Protein AF-A0A8H4XRH9-F1 (afdb_monomer_lite)

Foldseek 3Di:
DDDPDDPDDPPDDDVVVVVVVVVVVQDDPDCDPVNDGSVVVLVVLLVVQLVVQLVVQLVVQLVVQLVVLCVVCVVPDDPDPVVVVVSVVVSNVSSRVRSRVRSNVRSVVRSVVSNVVVVD

Secondary structure (DSSP, 8-state):
---------TTS--HHHHHHTGGGGG---S--TTS--HHHHHHHHHHHHHHHHHHHHHHHHHHHHHHHHHHHHTT----SHHHHHHHHHHHHHHHHHHHHHHHHHHHHHHHHHHHHHHH-

pLDDT: mean 81.47, std 15.11, range [40.81, 96.44]

Structure (mmCIF, N/CA/C/O backbone):
data_AF-A0A8H4XRH9-F1
#
_entry.id   AF-A0A8H4XRH9-F1
#
loop_
_atom_site.group_PDB
_atom_site.id
_atom_site.type_symbol
_atom_site.label_atom_id
_atom_site.label_alt_id
_atom_site.label_comp_id
_atom_site.label_asym_id
_atom_site.label_entity_id
_atom_site.label_seq_id
_atom_site.pdbx_PDB_ins_code
_atom_site.Cartn_x
_atom_site.Cartn_y
_atom_site.Cartn_z
_atom_site.occupancy
_atom_site.B_iso_or_equiv
_atom_site.auth_seq_id
_atom_site.auth_comp_id
_atom_site.auth_asym_id
_atom_site.auth_atom_id
_atom_site.pdbx_PDB_model_num
ATOM 1 N N . MET A 1 1 ? 36.431 16.735 -42.075 1.00 40.81 1 MET A N 1
ATOM 2 C CA . MET A 1 1 ? 37.493 16.025 -41.337 1.00 40.81 1 MET A CA 1
ATOM 3 C C . MET A 1 1 ? 36.932 14.657 -41.025 1.00 40.81 1 MET A C 1
ATOM 5 O O . MET A 1 1 ? 35.840 14.595 -40.486 1.00 40.81 1 MET A O 1
ATOM 9 N N . ALA A 1 2 ? 37.561 13.609 -41.548 1.00 49.09 2 ALA A N 1
ATOM 10 C CA . ALA A 1 2 ? 37.089 12.241 -41.398 1.00 49.09 2 ALA A CA 1
ATOM 11 C C . ALA A 1 2 ? 37.596 11.702 -40.059 1.00 49.09 2 ALA A C 1
ATOM 13 O O . ALA A 1 2 ? 38.799 11.492 -39.907 1.00 49.09 2 ALA A O 1
ATOM 14 N N . ASP A 1 3 ? 36.689 11.513 -39.107 1.00 42.84 3 ASP A N 1
ATOM 15 C CA . ASP A 1 3 ? 37.011 10.896 -37.828 1.00 42.84 3 ASP A CA 1
ATOM 16 C C . ASP A 1 3 ? 37.114 9.386 -38.044 1.00 42.84 3 ASP A C 1
ATOM 18 O O . ASP A 1 3 ? 36.127 8.659 -38.153 1.00 42.84 3 ASP A O 1
ATOM 22 N N . THR A 1 4 ? 38.350 8.916 -38.188 1.00 52.06 4 THR A N 1
ATOM 23 C CA . THR A 1 4 ? 38.692 7.499 -38.269 1.00 52.06 4 THR A CA 1
ATOM 24 C C . THR A 1 4 ? 38.539 6.866 -36.888 1.00 52.06 4 THR A C 1
ATOM 26 O O . THR A 1 4 ? 39.517 6.711 -36.154 1.00 52.06 4 THR A O 1
ATOM 29 N N . HIS A 1 5 ? 37.316 6.498 -36.515 1.00 51.41 5 HIS A N 1
ATOM 30 C CA . HIS A 1 5 ? 37.110 5.507 -35.465 1.00 51.41 5 HIS A CA 1
ATOM 31 C C . HIS A 1 5 ? 37.316 4.12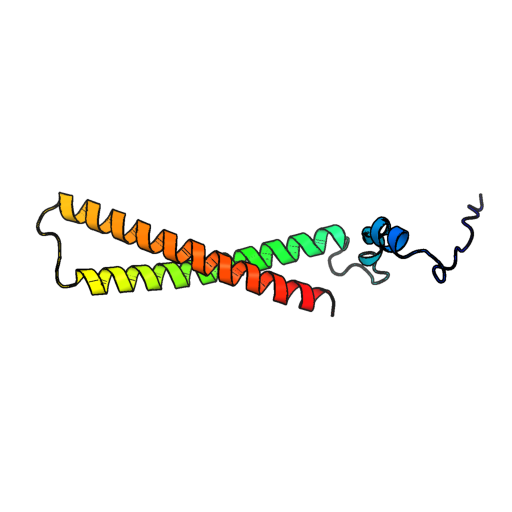2 -36.092 1.00 51.41 5 HIS A C 1
ATOM 33 O O . HIS A 1 5 ? 36.586 3.774 -37.018 1.00 51.41 5 HIS A O 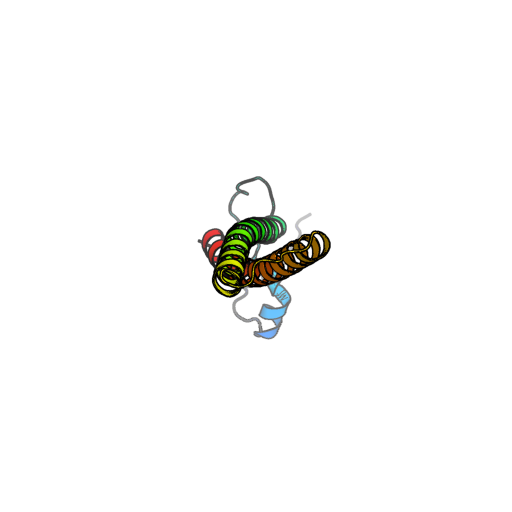1
ATOM 39 N N . PRO A 1 6 ? 38.322 3.336 -35.668 1.00 53.06 6 PRO A N 1
ATOM 40 C CA . PRO A 1 6 ? 38.485 1.986 -36.184 1.00 53.06 6 PRO A CA 1
ATOM 41 C C . PRO A 1 6 ? 37.239 1.167 -35.828 1.00 53.06 6 PRO A C 1
ATOM 43 O O . PRO A 1 6 ? 36.847 1.116 -34.661 1.00 53.06 6 PRO A O 1
ATOM 46 N N . GLU A 1 7 ? 36.628 0.543 -36.837 1.00 56.56 7 GLU A N 1
ATOM 47 C CA . GLU A 1 7 ? 35.559 -0.457 -36.718 1.00 56.56 7 GLU A CA 1
ATOM 48 C C . GLU A 1 7 ? 36.068 -1.628 -35.856 1.00 56.56 7 GLU A C 1
ATOM 50 O O . GLU A 1 7 ? 36.641 -2.603 -36.344 1.00 56.56 7 GLU A O 1
ATOM 55 N N . ARG A 1 8 ? 35.953 -1.489 -34.531 1.00 58.53 8 ARG A N 1
ATOM 56 C CA . ARG A 1 8 ? 36.373 -2.488 -33.545 1.00 58.53 8 ARG A CA 1
ATOM 57 C C . ARG A 1 8 ? 35.315 -3.588 -33.502 1.00 58.53 8 ARG A C 1
ATOM 59 O O . ARG A 1 8 ? 34.221 -3.369 -32.985 1.00 58.53 8 ARG A O 1
ATOM 66 N N . SER A 1 9 ? 35.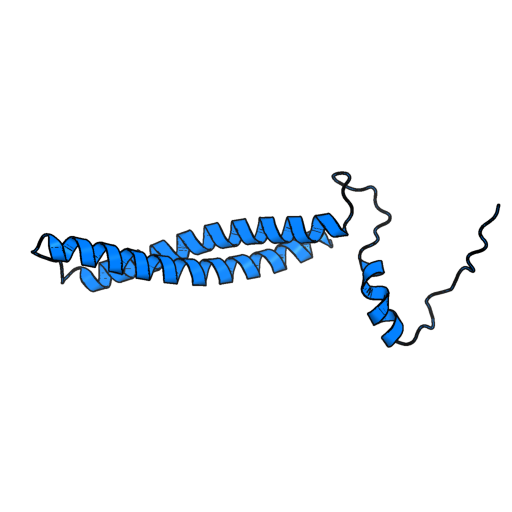621 -4.761 -34.053 1.00 59.19 9 SER A N 1
ATOM 67 C CA . SER A 1 9 ? 34.713 -5.909 -34.044 1.00 59.19 9 SER A CA 1
ATOM 68 C C . SER A 1 9 ? 34.638 -6.535 -32.643 1.00 59.19 9 SER A C 1
ATOM 70 O O . SER A 1 9 ? 35.604 -7.063 -32.102 1.00 59.19 9 SER A O 1
ATOM 72 N N . TRP A 1 10 ? 33.451 -6.484 -32.039 1.00 54.75 10 TRP A N 1
ATOM 73 C CA . TRP A 1 10 ? 33.147 -6.886 -30.655 1.00 54.75 10 TRP A CA 1
ATOM 74 C C . TRP A 1 10 ? 33.167 -8.407 -30.388 1.00 54.75 10 TRP A C 1
ATOM 76 O O . TRP A 1 10 ? 32.532 -8.886 -29.444 1.00 54.75 10 TRP A O 1
ATOM 86 N N . GLY A 1 11 ? 33.845 -9.183 -31.236 1.00 59.28 11 GLY A N 1
ATOM 87 C CA . GLY A 1 11 ? 33.879 -10.644 -31.156 1.00 59.28 11 GLY A CA 1
ATOM 88 C C . GLY A 1 11 ? 34.747 -11.182 -30.016 1.00 59.28 11 GLY A C 1
ATOM 89 O O . GLY A 1 11 ? 34.446 -12.249 -29.489 1.00 59.28 11 GLY A O 1
ATOM 90 N N . GLU A 1 12 ? 35.771 -10.432 -29.591 1.00 59.47 12 GLU A N 1
ATOM 91 C CA . GLU A 1 12 ? 36.852 -10.946 -28.732 1.00 59.47 12 GLU A CA 1
ATOM 92 C C . GLU A 1 12 ? 37.164 -10.057 -27.514 1.00 59.47 12 GLU A C 1
ATOM 94 O O . GLU A 1 12 ? 38.318 -9.804 -27.184 1.00 59.47 12 GLU A O 1
ATOM 99 N N . GLU A 1 13 ? 36.143 -9.552 -26.820 1.00 62.34 13 GLU A N 1
ATOM 100 C CA . GLU A 1 13 ? 36.356 -8.763 -25.595 1.00 62.34 13 GLU A CA 1
ATOM 101 C C . GLU A 1 13 ? 36.189 -9.647 -24.338 1.00 62.34 13 GLU A C 1
ATOM 103 O O . GLU A 1 13 ? 35.179 -10.361 -24.224 1.00 62.34 13 GLU A O 1
ATOM 108 N N . PRO A 1 14 ? 37.134 -9.614 -23.371 1.00 75.81 14 PRO A N 1
ATOM 109 C CA . PRO A 1 14 ? 37.017 -10.379 -22.134 1.00 75.81 14 PRO A CA 1
ATOM 110 C C . PRO A 1 14 ? 35.729 -10.006 -21.385 1.00 75.81 14 PRO A C 1
ATOM 112 O O . PRO A 1 14 ? 35.304 -8.853 -21.370 1.00 75.81 14 PRO A O 1
ATOM 115 N N . GLY A 1 15 ? 35.075 -10.978 -20.742 1.00 71.12 15 GLY A N 1
ATOM 116 C CA . GLY A 1 15 ? 33.736 -10.788 -20.157 1.00 71.12 15 GLY A CA 1
ATOM 117 C C . GLY A 1 15 ? 33.604 -9.600 -19.189 1.00 71.12 15 GLY A C 1
ATOM 118 O O . GLY A 1 15 ? 32.520 -9.042 -19.053 1.00 71.12 15 GLY A O 1
ATOM 119 N N . LEU A 1 16 ? 34.706 -9.159 -18.575 1.00 69.62 16 LEU A N 1
ATOM 120 C CA . LEU A 1 16 ? 34.746 -7.988 -17.694 1.00 69.62 16 LEU A CA 1
ATOM 121 C C . LEU A 1 16 ? 34.514 -6.662 -18.427 1.00 69.62 16 LEU A C 1
ATOM 123 O O . LEU A 1 16 ? 33.842 -5.786 -17.887 1.00 69.62 16 LEU A O 1
ATOM 127 N N . VAL A 1 17 ? 35.011 -6.514 -19.659 1.00 69.44 17 VAL A N 1
ATOM 128 C CA . VAL A 1 17 ? 34.775 -5.291 -20.438 1.00 69.44 17 VAL A CA 1
ATOM 129 C C . VAL A 1 17 ? 33.293 -5.225 -20.819 1.00 69.44 17 VAL A C 1
ATOM 131 O O . VAL A 1 17 ? 32.664 -4.192 -20.620 1.00 69.44 17 VAL A O 1
ATOM 134 N N . LYS A 1 18 ? 32.668 -6.363 -21.176 1.00 66.12 18 LYS A N 1
ATOM 135 C CA . LYS A 1 18 ? 31.206 -6.464 -21.399 1.00 66.12 18 LYS A CA 1
ATOM 136 C C . LYS A 1 18 ? 30.366 -5.973 -20.223 1.00 66.12 18 LYS A C 1
ATOM 138 O O . LYS A 1 18 ? 29.345 -5.329 -20.450 1.00 66.12 18 LYS A O 1
ATOM 143 N N . VAL A 1 19 ? 30.801 -6.233 -18.991 1.00 74.81 19 VAL A N 1
ATOM 144 C CA . VAL A 1 19 ? 30.139 -5.702 -17.790 1.00 74.81 19 VAL A CA 1
ATOM 145 C C . VAL A 1 19 ? 30.311 -4.182 -17.688 1.00 74.81 19 VAL A C 1
ATOM 147 O O . VAL A 1 19 ? 29.373 -3.478 -17.327 1.00 74.81 19 VAL A O 1
ATOM 150 N N . LEU A 1 20 ? 31.479 -3.658 -18.060 1.00 79.75 20 LEU A N 1
ATOM 151 C CA . LEU A 1 20 ? 31.775 -2.226 -18.022 1.00 79.75 20 LEU A CA 1
ATOM 152 C C . LEU A 1 20 ? 30.956 -1.418 -19.046 1.00 79.75 20 LEU A C 1
ATOM 154 O O . LEU A 1 20 ? 30.491 -0.327 -18.730 1.00 79.75 20 LEU A O 1
ATOM 158 N N . HIS A 1 21 ? 30.730 -1.949 -20.253 1.00 72.56 21 HIS A N 1
ATOM 159 C CA . HIS A 1 21 ? 29.924 -1.292 -21.296 1.00 72.56 21 HIS A CA 1
ATOM 160 C C . HIS A 1 21 ? 28.429 -1.654 -21.269 1.00 72.56 21 HIS A C 1
ATOM 162 O O . HIS A 1 21 ? 27.746 -1.612 -22.293 1.00 72.56 21 HIS A O 1
ATOM 168 N N . TRP A 1 22 ? 27.897 -1.944 -20.078 1.00 70.25 22 TRP A N 1
ATOM 169 C CA . TRP A 1 22 ? 26.478 -2.238 -19.835 1.00 70.25 22 TRP A CA 1
ATOM 170 C C . TRP A 1 22 ? 25.505 -1.198 -20.408 1.00 70.25 22 TRP A C 1
ATOM 172 O O . TRP A 1 22 ? 24.400 -1.544 -20.810 1.00 70.25 22 TRP A O 1
ATOM 182 N N . TYR A 1 23 ? 25.925 0.066 -20.485 1.00 68.69 23 TYR A N 1
ATOM 183 C CA . TYR A 1 23 ? 25.112 1.166 -21.004 1.00 68.69 23 TYR A CA 1
ATOM 184 C C . TYR A 1 23 ? 24.725 0.996 -22.486 1.00 68.69 23 TYR A C 1
ATOM 186 O O . TYR A 1 23 ? 23.633 1.395 -22.878 1.00 68.69 23 TYR A O 1
ATOM 194 N N . LYS A 1 24 ? 25.557 0.326 -23.301 1.00 67.69 24 LYS A N 1
ATOM 195 C CA . LYS A 1 24 ? 25.279 0.106 -24.733 1.00 67.69 24 LYS A CA 1
ATOM 196 C C . LYS A 1 24 ? 24.119 -0.850 -25.007 1.00 67.69 24 LYS A C 1
ATOM 198 O O . LYS A 1 24 ? 23.603 -0.871 -26.118 1.00 67.69 24 LYS A O 1
ATOM 203 N N . LEU A 1 25 ? 23.692 -1.639 -24.018 1.00 67.56 25 LEU A N 1
ATOM 204 C CA . LEU A 1 25 ? 22.543 -2.544 -24.162 1.00 67.56 25 LEU A CA 1
ATOM 205 C C . LEU A 1 25 ? 21.215 -1.791 -24.335 1.00 67.56 25 LEU A C 1
ATOM 207 O O . LEU A 1 25 ? 20.232 -2.384 -24.771 1.00 67.56 25 LEU A O 1
ATOM 211 N N . PHE A 1 26 ? 21.188 -0.498 -24.007 1.00 66.69 26 PHE A N 1
ATOM 212 C CA . PHE A 1 26 ? 19.997 0.343 -24.072 1.00 66.69 26 PHE A CA 1
ATOM 213 C C . PHE A 1 26 ? 19.959 1.258 -25.308 1.00 66.69 26 PHE A C 1
ATOM 215 O O . PHE A 1 26 ? 18.976 1.970 -25.502 1.00 66.69 26 PHE A O 1
ATOM 222 N N . GLU A 1 27 ? 20.978 1.227 -26.173 1.00 66.88 27 GLU A N 1
ATOM 223 C CA . GLU A 1 27 ? 20.986 1.959 -27.445 1.00 66.88 27 GLU A CA 1
ATOM 224 C C . GLU A 1 27 ? 20.111 1.214 -28.475 1.00 66.88 27 GLU A C 1
ATOM 226 O O . GLU A 1 27 ? 20.459 0.118 -28.911 1.00 66.88 27 GLU A O 1
ATOM 231 N N . SER A 1 28 ? 18.968 1.785 -28.892 1.00 62.91 28 SER A N 1
ATOM 232 C CA . SER A 1 28 ? 18.170 1.229 -30.003 1.00 62.91 28 SER A CA 1
ATOM 233 C C . SER A 1 28 ? 18.220 2.108 -31.245 1.00 62.91 28 SER A C 1
ATOM 235 O O . SER A 1 28 ? 17.968 3.309 -31.180 1.00 62.91 28 SER A O 1
ATOM 237 N N . THR A 1 29 ? 18.421 1.478 -32.398 1.00 61.06 29 THR A N 1
ATOM 238 C CA . THR A 1 29 ? 18.366 2.073 -33.744 1.00 61.06 29 THR A CA 1
ATOM 239 C C . THR A 1 29 ? 16.942 2.343 -34.249 1.00 61.06 29 THR A C 1
ATOM 241 O O . THR A 1 29 ? 16.766 2.823 -35.368 1.00 61.06 29 THR A O 1
ATOM 244 N N . THR A 1 30 ? 15.911 2.040 -33.452 1.00 65.69 30 THR A N 1
ATOM 245 C CA . THR A 1 30 ? 14.506 2.248 -33.832 1.00 65.69 30 THR A CA 1
ATOM 246 C C . THR A 1 30 ? 14.111 3.708 -33.592 1.00 65.69 30 THR A C 1
ATOM 248 O O . THR A 1 30 ? 14.455 4.254 -32.542 1.00 65.69 30 THR A O 1
ATOM 251 N N . PRO A 1 31 ? 13.367 4.362 -34.509 1.00 62.09 31 PRO A N 1
ATOM 252 C CA . PRO A 1 31 ? 12.907 5.729 -34.299 1.00 62.09 31 PRO A CA 1
ATOM 253 C C . PRO A 1 31 ? 12.151 5.854 -32.963 1.00 62.09 31 PRO A C 1
ATOM 255 O O . PRO A 1 31 ? 11.299 5.013 -32.653 1.00 62.09 31 PRO A O 1
ATOM 258 N N . PRO A 1 32 ? 12.444 6.883 -32.149 1.00 61.88 32 PRO A N 1
ATOM 259 C CA . PRO A 1 32 ? 11.949 6.965 -30.783 1.00 61.88 32 PRO A CA 1
ATOM 260 C C . PRO A 1 32 ? 10.423 7.124 -30.753 1.00 61.88 32 PRO A C 1
ATOM 262 O O . PRO A 1 32 ? 9.871 8.190 -31.028 1.00 61.88 32 PRO A O 1
ATOM 265 N N . ARG A 1 33 ? 9.714 6.058 -30.365 1.00 61.75 33 ARG A N 1
ATOM 266 C CA . ARG A 1 33 ? 8.271 6.081 -30.090 1.00 61.75 33 ARG A CA 1
ATOM 267 C C . ARG A 1 33 ? 8.044 6.882 -28.803 1.00 61.75 33 ARG A C 1
ATOM 269 O O . ARG A 1 33 ? 8.311 6.365 -27.723 1.00 61.75 33 ARG A O 1
ATOM 276 N N . LEU A 1 34 ? 7.561 8.124 -28.953 1.00 62.41 34 LEU A N 1
ATOM 277 C CA . LEU A 1 34 ? 7.460 9.231 -27.968 1.00 62.41 34 LEU A CA 1
ATOM 278 C C . LEU A 1 34 ? 8.616 10.254 -27.971 1.00 62.41 34 LEU A C 1
ATOM 280 O O . LEU A 1 34 ? 8.609 11.152 -27.135 1.00 62.41 34 LEU A O 1
ATOM 284 N N . GLY A 1 35 ? 9.584 10.174 -28.892 1.00 65.94 35 GLY A N 1
ATOM 285 C CA . GLY A 1 35 ? 10.653 11.184 -29.012 1.00 65.94 35 GLY A CA 1
ATOM 286 C C . GLY A 1 35 ? 11.614 11.258 -27.816 1.00 65.94 35 GLY A C 1
ATOM 287 O O . GLY A 1 35 ? 12.365 12.220 -27.693 1.00 65.94 35 GLY A O 1
ATOM 288 N N . MET A 1 36 ? 11.581 10.264 -26.924 1.00 72.25 36 MET A N 1
ATOM 289 C CA . MET A 1 36 ? 12.422 10.180 -25.731 1.00 72.25 36 MET A CA 1
ATOM 290 C C . MET A 1 36 ? 13.395 9.012 -25.840 1.00 72.25 36 MET A C 1
ATOM 292 O O . MET A 1 36 ? 13.028 7.938 -26.322 1.00 72.25 36 MET A O 1
ATOM 296 N N . ASP A 1 37 ? 14.606 9.231 -25.336 1.00 75.00 37 ASP A N 1
ATOM 297 C CA . ASP A 1 37 ? 15.650 8.215 -25.248 1.00 75.00 37 ASP A CA 1
ATOM 298 C C . ASP A 1 37 ? 15.262 7.072 -24.291 1.00 75.00 37 ASP A C 1
ATOM 300 O O . ASP A 1 37 ? 14.497 7.271 -23.336 1.00 75.00 37 ASP A O 1
ATOM 304 N N . ILE A 1 38 ? 15.778 5.868 -24.536 1.00 73.19 38 ILE A N 1
ATOM 305 C CA . ILE A 1 38 ? 15.450 4.645 -23.783 1.00 73.19 38 ILE A CA 1
ATOM 306 C C . ILE A 1 38 ? 15.817 4.783 -22.309 1.00 73.19 38 ILE A C 1
ATOM 308 O O . ILE A 1 38 ? 15.033 4.370 -21.448 1.00 73.19 38 ILE A O 1
ATOM 312 N N . GLU A 1 39 ? 16.925 5.465 -22.020 1.00 75.00 39 GLU A N 1
ATOM 313 C CA . GLU A 1 39 ? 17.390 5.754 -20.660 1.00 75.00 39 GLU A CA 1
ATOM 314 C C . GLU A 1 39 ? 16.330 6.459 -19.805 1.00 75.00 39 GLU A C 1
ATOM 316 O O . GLU A 1 39 ? 16.245 6.243 -18.598 1.00 75.00 39 GLU A O 1
ATOM 321 N N . LYS A 1 40 ? 15.482 7.288 -20.425 1.00 80.00 40 LYS A N 1
ATOM 322 C CA . LYS A 1 40 ? 14.405 8.011 -19.733 1.00 80.00 40 LYS A CA 1
ATOM 323 C C . LYS A 1 40 ? 13.093 7.236 -19.725 1.00 80.00 40 LYS A C 1
ATOM 325 O O . LYS A 1 40 ? 12.276 7.427 -18.826 1.00 80.00 40 LYS A O 1
ATOM 330 N N . ARG A 1 41 ? 12.870 6.368 -20.713 1.00 79.56 41 ARG A N 1
ATOM 331 C CA . ARG A 1 41 ? 11.619 5.614 -20.865 1.00 79.56 41 ARG A CA 1
ATOM 332 C C . ARG A 1 41 ? 11.498 4.492 -19.840 1.00 79.56 41 ARG A C 1
ATOM 334 O O . ARG A 1 41 ? 10.462 4.424 -19.190 1.00 79.56 41 ARG A O 1
ATOM 341 N N . LEU A 1 42 ? 12.543 3.685 -19.656 1.00 82.56 42 LEU A N 1
ATOM 342 C CA . LEU A 1 42 ? 12.576 2.570 -18.695 1.00 82.56 42 LEU A CA 1
ATOM 343 C C . LEU A 1 42 ? 12.217 2.976 -17.252 1.00 82.56 42 LEU A C 1
ATOM 345 O O . LEU A 1 42 ? 11.297 2.387 -16.679 1.00 82.56 42 LEU A O 1
ATOM 349 N N . PRO A 1 43 ? 12.855 3.999 -16.645 1.00 86.00 43 PRO A N 1
ATOM 350 C CA . PRO A 1 43 ? 12.491 4.409 -15.293 1.00 86.00 43 PRO A CA 1
ATOM 351 C C . PRO A 1 43 ? 11.082 5.009 -15.241 1.00 86.00 43 PRO A C 1
ATOM 353 O O . PRO A 1 43 ? 10.367 4.803 -14.264 1.00 86.00 43 PRO A O 1
ATOM 356 N N . LEU A 1 44 ? 10.636 5.710 -16.289 1.00 87.81 44 LEU A N 1
ATOM 357 C CA . LEU A 1 44 ? 9.298 6.300 -16.329 1.00 87.81 44 LEU A CA 1
ATOM 358 C C . LEU A 1 44 ? 8.197 5.229 -16.402 1.00 87.81 44 LEU A C 1
ATOM 360 O O . LEU A 1 44 ? 7.201 5.307 -15.676 1.00 87.81 44 LEU A O 1
ATOM 364 N N . THR A 1 45 ? 8.367 4.208 -17.244 1.00 87.12 45 THR A N 1
ATOM 365 C CA . THR A 1 45 ? 7.427 3.081 -17.339 1.00 87.12 45 THR A CA 1
ATOM 366 C C . THR A 1 45 ? 7.425 2.261 -16.054 1.00 87.12 45 THR A C 1
ATOM 368 O O . THR A 1 45 ? 6.353 1.924 -15.557 1.00 87.12 45 THR A O 1
ATOM 371 N N . ALA A 1 46 ? 8.592 2.021 -15.451 1.00 88.75 46 ALA A N 1
ATOM 372 C CA . ALA A 1 46 ? 8.687 1.341 -14.162 1.00 88.75 46 ALA A CA 1
ATOM 373 C C . ALA A 1 46 ? 7.980 2.125 -13.042 1.00 88.75 46 ALA A C 1
ATOM 375 O O . ALA A 1 46 ? 7.174 1.557 -12.310 1.00 88.75 46 ALA A O 1
ATOM 376 N N . LEU A 1 47 ? 8.207 3.439 -12.928 1.00 91.75 47 LEU A N 1
ATOM 377 C CA . LEU A 1 47 ? 7.589 4.274 -11.889 1.00 91.75 47 LEU A CA 1
ATOM 378 C C . LEU A 1 47 ? 6.068 4.363 -12.028 1.00 91.75 47 LEU A C 1
ATOM 380 O O . LEU A 1 47 ? 5.347 4.324 -11.028 1.00 91.75 47 LEU A O 1
ATOM 384 N N . THR A 1 48 ? 5.568 4.478 -13.257 1.00 92.00 48 THR A N 1
ATOM 385 C CA . THR A 1 48 ? 4.123 4.523 -13.517 1.00 92.00 48 THR A CA 1
ATOM 386 C C . THR A 1 48 ? 3.469 3.172 -13.239 1.00 92.00 48 THR A C 1
ATOM 388 O O . THR A 1 48 ? 2.475 3.126 -12.512 1.00 92.00 48 THR A O 1
ATOM 391 N N . ALA A 1 49 ? 4.060 2.067 -13.706 1.00 91.19 49 ALA A N 1
ATOM 392 C CA . ALA A 1 49 ? 3.589 0.714 -13.404 1.00 91.19 49 ALA A CA 1
ATOM 393 C C . ALA A 1 49 ? 3.608 0.422 -11.895 1.00 91.19 49 ALA A C 1
ATOM 395 O O . ALA A 1 49 ? 2.627 -0.087 -11.348 1.00 91.19 49 ALA A O 1
ATOM 396 N N . PHE A 1 50 ? 4.682 0.814 -11.205 1.00 93.44 50 PHE A N 1
ATOM 397 C CA . PHE A 1 50 ? 4.805 0.687 -9.756 1.00 93.44 50 PHE A CA 1
ATOM 398 C C . PHE A 1 50 ? 3.723 1.482 -9.029 1.00 93.44 50 PHE A C 1
ATOM 400 O O . PHE A 1 50 ? 3.073 0.951 -8.136 1.00 93.44 50 PHE A O 1
ATOM 407 N N . SER A 1 51 ? 3.493 2.736 -9.425 1.00 95.31 51 SER A N 1
ATOM 408 C CA . SER A 1 51 ? 2.502 3.616 -8.793 1.00 95.31 51 SER A CA 1
ATOM 409 C C . SER A 1 51 ? 1.082 3.066 -8.935 1.00 95.31 51 SER A C 1
ATOM 411 O O . SER A 1 51 ? 0.312 3.071 -7.971 1.00 95.31 51 SER A O 1
ATOM 413 N N . VAL A 1 52 ? 0.744 2.532 -10.114 1.00 95.50 52 VAL A N 1
ATOM 414 C CA . VAL A 1 52 ? -0.543 1.864 -10.359 1.00 95.50 52 VAL A CA 1
ATOM 415 C C . VAL A 1 52 ? -0.663 0.591 -9.518 1.00 95.50 52 VAL A C 1
ATOM 417 O O . VAL A 1 52 ? -1.664 0.412 -8.821 1.00 95.50 52 VAL A O 1
ATOM 420 N N . GLY A 1 53 ? 0.360 -0.268 -9.524 1.00 93.88 53 GLY A N 1
ATOM 421 C CA . GLY A 1 53 ? 0.377 -1.502 -8.732 1.00 93.88 53 GLY A CA 1
ATOM 422 C C . GLY A 1 53 ? 0.282 -1.240 -7.228 1.00 93.88 53 GLY A C 1
ATOM 423 O O . GLY A 1 53 ? -0.484 -1.906 -6.529 1.00 93.88 53 GLY A O 1
ATOM 424 N N . LEU A 1 54 ? 0.978 -0.210 -6.746 1.00 95.75 54 LEU A N 1
ATOM 425 C CA . LEU A 1 54 ? 0.936 0.235 -5.360 1.00 95.75 54 LEU A CA 1
ATOM 426 C C . LEU A 1 54 ? -0.456 0.727 -4.985 1.00 95.75 54 LEU A C 1
ATOM 428 O O . LEU A 1 54 ? -0.985 0.288 -3.970 1.00 95.75 54 LEU A O 1
ATOM 432 N N . GLY A 1 55 ? -1.082 1.587 -5.791 1.00 96.06 55 GLY A N 1
ATOM 433 C CA . GLY A 1 55 ? -2.422 2.104 -5.501 1.00 96.06 55 GLY A CA 1
ATOM 434 C C . GLY A 1 55 ? -3.486 1.004 -5.451 1.00 96.06 55 GLY A C 1
ATOM 435 O O . GLY A 1 55 ? -4.280 0.935 -4.507 1.00 96.06 55 GLY A O 1
ATOM 436 N N . VAL A 1 56 ? -3.474 0.103 -6.437 1.00 95.88 56 VAL A N 1
ATOM 437 C CA . VAL A 1 56 ? -4.413 -1.028 -6.501 1.00 95.88 56 VAL A CA 1
ATOM 438 C C . VAL A 1 56 ? -4.196 -1.980 -5.325 1.00 95.88 56 VAL A C 1
ATOM 440 O O . VAL A 1 56 ? -5.157 -2.321 -4.626 1.00 95.88 56 VAL A O 1
ATOM 443 N N . GLY A 1 57 ? -2.947 -2.370 -5.064 1.00 95.06 57 GLY A N 1
ATOM 444 C CA . GLY A 1 57 ? -2.619 -3.274 -3.967 1.00 95.06 57 GLY A CA 1
ATOM 445 C C . GLY A 1 57 ? -2.872 -2.665 -2.594 1.00 95.06 57 GLY A C 1
ATOM 446 O O . GLY A 1 57 ? -3.417 -3.337 -1.720 1.00 95.06 57 GLY A O 1
ATOM 447 N N . ALA A 1 58 ? -2.598 -1.372 -2.422 1.00 95.81 58 ALA A N 1
ATOM 448 C CA . ALA A 1 58 ? -2.855 -0.677 -1.171 1.00 95.81 58 ALA A CA 1
ATOM 449 C C . ALA A 1 58 ? -4.344 -0.586 -0.853 1.00 95.81 58 ALA A C 1
ATOM 451 O O . ALA A 1 58 ? -4.747 -0.867 0.275 1.00 95.81 58 ALA A O 1
ATOM 452 N N . ASN A 1 59 ? -5.184 -0.268 -1.840 1.00 96.00 59 ASN A N 1
ATOM 453 C CA . ASN A 1 59 ? -6.633 -0.269 -1.646 1.00 96.00 59 ASN A CA 1
ATOM 454 C C . ASN A 1 59 ? -7.157 -1.675 -1.308 1.00 96.00 59 ASN A C 1
ATOM 456 O O . ASN A 1 59 ? -8.013 -1.823 -0.432 1.00 96.00 59 ASN A O 1
ATOM 460 N N . HIS A 1 60 ? -6.633 -2.712 -1.965 1.00 96.25 60 HIS A N 1
ATOM 461 C CA . HIS A 1 60 ? -7.018 -4.094 -1.686 1.00 96.25 60 HIS A CA 1
ATOM 462 C C . HIS A 1 60 ? -6.628 -4.528 -0.262 1.00 96.25 60 HIS A C 1
ATOM 464 O O . HIS A 1 60 ? -7.495 -4.947 0.514 1.00 96.25 60 HIS A O 1
ATOM 470 N N . GLY A 1 61 ? -5.359 -4.356 0.116 1.00 94.31 61 GLY A N 1
ATOM 471 C CA . GLY A 1 61 ? -4.848 -4.739 1.434 1.00 94.31 61 GLY A CA 1
ATOM 472 C C . GLY A 1 61 ? -5.470 -3.942 2.576 1.00 94.31 61 GLY A C 1
ATOM 473 O O . GLY A 1 61 ? -5.834 -4.510 3.610 1.00 94.31 61 GLY A O 1
ATOM 474 N N . ALA A 1 62 ? -5.706 -2.642 2.370 1.00 94.88 62 ALA A N 1
ATOM 475 C CA . ALA A 1 62 ? -6.357 -1.797 3.366 1.00 94.88 62 ALA A CA 1
ATOM 476 C C . ALA A 1 62 ? -7.789 -2.251 3.661 1.00 94.88 62 ALA A C 1
ATOM 478 O O . ALA A 1 62 ? -8.183 -2.340 4.828 1.00 94.88 62 ALA A O 1
ATOM 479 N N . ARG A 1 63 ? -8.571 -2.589 2.626 1.00 95.25 63 ARG A N 1
ATOM 480 C CA . ARG A 1 63 ? -9.937 -3.110 2.798 1.00 95.25 63 ARG A CA 1
ATOM 481 C C . ARG A 1 63 ? -9.931 -4.456 3.509 1.00 95.25 63 ARG A C 1
ATOM 483 O O . ARG A 1 63 ? -10.697 -4.636 4.454 1.00 95.25 63 ARG A O 1
ATOM 490 N N . LYS A 1 64 ? -9.048 -5.371 3.106 1.00 96.44 64 LYS A N 1
ATOM 491 C CA . LYS A 1 64 ? -8.915 -6.699 3.717 1.00 96.44 64 LYS A CA 1
ATOM 492 C C . LYS A 1 64 ? -8.635 -6.604 5.220 1.00 96.44 64 LYS A C 1
ATOM 494 O O . LYS A 1 64 ? -9.392 -7.164 6.013 1.00 96.44 64 LYS A O 1
ATOM 499 N N . ALA A 1 65 ? -7.622 -5.834 5.615 1.00 94.62 65 ALA A N 1
ATOM 500 C CA . ALA A 1 65 ? -7.275 -5.633 7.023 1.00 94.62 65 ALA A CA 1
ATOM 501 C C . ALA A 1 65 ? -8.384 -4.901 7.803 1.00 94.62 65 ALA A C 1
ATOM 503 O O . ALA A 1 65 ? -8.671 -5.236 8.954 1.00 94.62 65 ALA A O 1
ATOM 504 N N . ALA A 1 66 ? -9.067 -3.935 7.177 1.00 93.50 66 ALA A N 1
ATOM 505 C CA . ALA A 1 66 ? -10.193 -3.243 7.798 1.00 93.50 66 ALA A CA 1
ATOM 506 C C . ALA A 1 66 ? -11.394 -4.172 8.048 1.00 93.50 66 ALA A C 1
ATOM 508 O O . ALA A 1 66 ? -12.037 -4.057 9.094 1.00 93.50 66 ALA A O 1
ATOM 509 N N . TYR A 1 67 ? -11.712 -5.082 7.121 1.00 95.56 67 TYR A N 1
ATOM 510 C CA . TYR A 1 67 ? -12.786 -6.063 7.306 1.00 95.56 67 TYR A CA 1
ATOM 511 C C . TYR A 1 67 ? -12.439 -7.097 8.373 1.00 95.56 67 TYR A C 1
ATOM 513 O O . TYR A 1 67 ? -13.288 -7.390 9.209 1.00 95.56 67 TYR A O 1
ATOM 521 N N . GLN A 1 68 ? -11.192 -7.571 8.411 1.00 95.56 68 GLN A N 1
ATOM 522 C CA . GLN A 1 68 ? -10.711 -8.453 9.479 1.00 95.56 68 GLN A CA 1
ATOM 523 C C . GLN A 1 68 ? -10.842 -7.788 10.852 1.00 95.56 68 GLN A C 1
ATOM 525 O O . GLN A 1 68 ? -11.446 -8.365 11.749 1.00 95.56 68 GLN A O 1
ATOM 530 N N . PHE A 1 69 ? -10.402 -6.532 10.996 1.00 95.38 69 PHE A N 1
ATOM 531 C CA . PHE A 1 69 ? -10.562 -5.793 12.252 1.00 95.38 69 PHE A CA 1
ATOM 532 C C . PHE A 1 69 ? -12.030 -5.666 12.676 1.00 95.38 69 PHE A C 1
ATOM 534 O O . PHE A 1 69 ? -12.345 -5.810 13.856 1.00 95.38 69 PHE A O 1
ATOM 541 N N . ARG A 1 70 ? -12.941 -5.412 11.728 1.00 92.50 70 ARG A N 1
ATOM 542 C CA . ARG A 1 70 ? -14.382 -5.335 12.016 1.00 92.50 70 ARG A CA 1
ATOM 543 C C . ARG A 1 70 ? -14.957 -6.687 12.419 1.00 92.50 70 ARG A C 1
ATOM 545 O O . ARG A 1 70 ? -15.781 -6.715 13.321 1.00 92.50 70 ARG A O 1
ATOM 552 N N . ALA A 1 71 ? -14.526 -7.773 11.784 1.00 95.56 71 ALA A N 1
ATOM 553 C CA . ALA A 1 71 ? -14.954 -9.123 12.135 1.00 95.56 71 ALA A CA 1
ATOM 554 C C . ALA A 1 71 ? -14.465 -9.510 13.541 1.00 95.56 71 ALA A C 1
ATOM 556 O O . ALA A 1 71 ? -15.260 -9.945 14.369 1.00 95.56 71 ALA A O 1
ATOM 557 N N . GLU A 1 72 ? -13.189 -9.254 13.846 1.00 94.25 72 GLU A N 1
ATOM 558 C CA . GLU A 1 72 ? -12.598 -9.476 15.173 1.00 94.25 72 GLU A CA 1
ATOM 559 C C . GLU A 1 72 ? -13.321 -8.679 16.266 1.00 94.25 72 GLU A C 1
ATOM 561 O O . GLU A 1 72 ? -13.546 -9.190 17.357 1.00 94.25 72 GLU A O 1
ATOM 566 N N . ASN A 1 73 ? -13.706 -7.431 15.983 1.00 92.81 73 ASN A N 1
ATOM 567 C CA . ASN A 1 73 ? -14.305 -6.528 16.971 1.00 92.81 73 ASN A CA 1
ATOM 568 C C . ASN A 1 73 ? -15.834 -6.456 16.904 1.00 92.81 73 ASN A C 1
ATOM 570 O O . ASN A 1 73 ? -16.428 -5.677 17.646 1.00 92.81 73 ASN A O 1
ATOM 574 N N . ALA A 1 74 ? -16.492 -7.282 16.088 1.00 89.94 74 ALA A N 1
ATOM 575 C CA . ALA A 1 74 ? -17.952 -7.283 15.959 1.00 89.94 74 ALA A CA 1
ATOM 576 C C . ALA A 1 74 ? -18.678 -7.583 17.284 1.00 89.94 74 ALA A C 1
ATOM 578 O O . ALA A 1 74 ? -19.851 -7.267 17.431 1.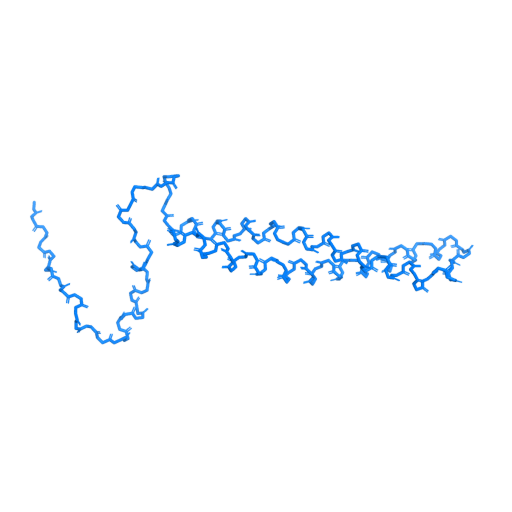00 89.94 74 ALA A O 1
ATOM 579 N N . HIS A 1 75 ? -17.983 -8.180 18.255 1.00 90.19 75 HIS A N 1
ATOM 580 C CA . HIS A 1 75 ? -18.507 -8.462 19.591 1.00 90.19 75 HIS A CA 1
ATOM 581 C C . HIS A 1 75 ? -18.046 -7.452 20.664 1.00 90.19 75 HIS A C 1
ATOM 583 O O . HIS A 1 75 ? -18.530 -7.502 21.791 1.00 90.19 75 HIS A O 1
ATOM 589 N N . ARG A 1 76 ? -17.115 -6.537 20.349 1.00 87.88 76 ARG A N 1
ATOM 590 C CA . ARG A 1 76 ? -16.531 -5.547 21.280 1.00 87.88 76 ARG A CA 1
ATOM 591 C C . ARG A 1 76 ? -16.689 -4.131 20.741 1.00 87.88 76 ARG A C 1
ATOM 593 O O . ARG A 1 76 ? -15.711 -3.458 20.414 1.00 87.88 76 ARG A O 1
ATOM 600 N N . PHE A 1 77 ? -17.929 -3.662 20.662 1.00 89.06 77 PHE A N 1
ATOM 601 C CA . PHE A 1 77 ? -18.175 -2.264 20.330 1.00 89.06 77 PHE A CA 1
ATOM 602 C C . PHE A 1 77 ? -17.916 -1.362 21.546 1.00 89.06 77 PHE A C 1
ATOM 604 O O . PHE A 1 77 ? -18.353 -1.686 22.653 1.00 89.06 77 PHE A O 1
ATOM 611 N N . PRO A 1 78 ? -17.205 -0.234 21.376 1.00 91.19 78 PRO A N 1
ATOM 612 C CA . PRO A 1 78 ? -16.993 0.711 22.462 1.00 91.19 78 PRO A CA 1
ATOM 613 C C . PRO A 1 78 ? -18.313 1.381 22.866 1.00 91.19 78 PRO A C 1
ATOM 615 O O . PRO A 1 78 ? -19.099 1.802 22.019 1.00 91.19 78 PRO A O 1
ATOM 618 N N . THR A 1 79 ? -18.538 1.514 24.174 1.00 91.12 79 THR A N 1
ATOM 619 C CA . THR A 1 79 ? -19.731 2.161 24.754 1.00 91.12 79 THR A CA 1
ATOM 620 C C . THR A 1 79 ? -19.505 3.635 25.099 1.00 91.12 79 THR A C 1
ATOM 622 O O . THR A 1 79 ? -20.460 4.373 25.320 1.00 91.12 79 THR A O 1
ATOM 625 N N . THR A 1 80 ? -18.246 4.087 25.126 1.00 93.56 80 THR A N 1
ATOM 626 C CA . THR A 1 80 ? -17.858 5.460 25.473 1.00 93.56 80 THR A CA 1
ATOM 627 C C . THR A 1 80 ? -17.415 6.249 24.239 1.00 93.56 80 THR A C 1
ATOM 629 O O . THR A 1 80 ? -16.836 5.695 23.301 1.00 93.56 80 THR A O 1
ATOM 632 N N . SER A 1 81 ? -17.633 7.569 24.253 1.00 89.56 81 SER A N 1
ATOM 633 C CA . SER A 1 81 ? -17.221 8.469 23.160 1.00 89.56 81 SER A CA 1
ATOM 634 C C . SER A 1 81 ? -15.706 8.406 22.890 1.00 89.56 81 SER A C 1
ATOM 636 O O . SER A 1 81 ? -15.268 8.250 21.750 1.00 89.56 81 SER A O 1
ATOM 638 N N . THR A 1 82 ? -14.883 8.393 23.944 1.00 92.50 82 THR A N 1
ATOM 639 C CA . THR A 1 82 ? -13.419 8.258 23.827 1.00 92.50 82 THR A CA 1
ATOM 640 C C . THR A 1 82 ? -12.995 6.905 23.245 1.00 92.50 82 THR A C 1
ATOM 642 O O . THR A 1 82 ? -12.033 6.834 22.476 1.00 92.50 82 THR A O 1
ATOM 645 N 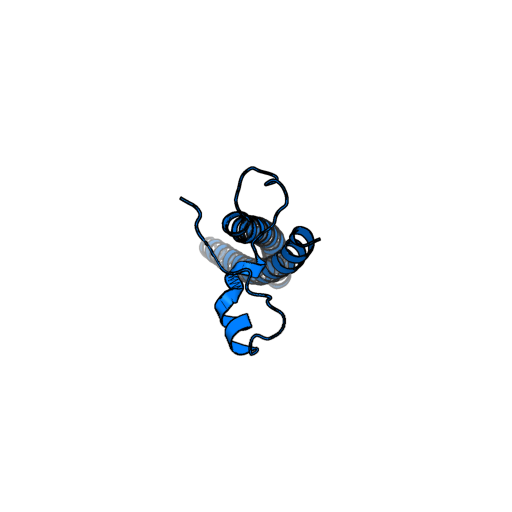N . GLY A 1 83 ? -13.726 5.826 23.551 1.00 92.06 83 GLY A N 1
ATOM 646 C CA . GLY A 1 83 ? -13.466 4.497 22.994 1.00 92.06 83 GLY A CA 1
ATOM 647 C C . GLY A 1 83 ? -13.654 4.447 21.476 1.00 92.06 83 GLY A C 1
ATOM 648 O O . GLY A 1 83 ? -12.865 3.811 20.774 1.00 92.06 83 GLY A O 1
ATOM 649 N N . TRP A 1 84 ? -14.629 5.188 20.943 1.00 93.38 84 TRP A N 1
ATOM 650 C CA . TRP A 1 84 ? -14.850 5.297 19.499 1.00 93.38 84 TRP A CA 1
ATOM 651 C C . TRP A 1 84 ? -13.689 5.957 18.755 1.00 93.38 84 TRP A C 1
ATOM 653 O O . TRP A 1 84 ? -13.363 5.532 17.642 1.00 93.38 84 TRP A O 1
ATOM 663 N N . PHE A 1 85 ? -13.033 6.952 19.356 1.00 93.94 85 PHE A N 1
ATOM 664 C CA . PHE A 1 85 ? -11.841 7.568 18.768 1.00 93.94 85 PHE A CA 1
ATOM 665 C C . PHE A 1 85 ? -10.694 6.556 18.646 1.00 93.94 85 PHE A C 1
ATOM 667 O O . PHE A 1 85 ? -10.114 6.388 17.569 1.00 93.94 85 PHE A O 1
ATOM 674 N N . GLN A 1 86 ? -10.404 5.824 19.726 1.00 93.69 86 GLN A N 1
ATOM 675 C CA . GLN A 1 86 ? -9.344 4.813 19.713 1.00 93.69 86 GLN A CA 1
ATOM 676 C C . GLN A 1 86 ? -9.650 3.665 18.748 1.00 93.69 86 GLN A C 1
ATOM 678 O O . GLN A 1 86 ? -8.761 3.220 18.022 1.00 93.69 86 GLN A O 1
ATOM 683 N N . TYR A 1 87 ? -10.911 3.237 18.669 1.00 94.44 87 TYR A N 1
ATOM 684 C CA . TYR A 1 87 ? -11.358 2.223 17.716 1.00 94.44 87 TYR A CA 1
ATOM 685 C C . TYR A 1 87 ? -11.044 2.619 16.266 1.00 94.44 87 TYR A C 1
ATOM 687 O O . TYR A 1 87 ? -10.462 1.836 15.512 1.00 94.44 87 TYR A O 1
ATOM 695 N N . HIS A 1 88 ? -11.364 3.857 15.879 1.00 93.44 88 HIS A N 1
ATOM 696 C CA . HIS A 1 88 ? -11.078 4.370 14.538 1.00 93.44 88 HIS A CA 1
ATOM 697 C C . HIS A 1 88 ? -9.579 4.515 14.263 1.00 93.44 88 HIS A C 1
ATOM 699 O O . HIS A 1 88 ? -9.132 4.156 13.171 1.00 93.44 88 HIS A O 1
ATOM 705 N N . LYS A 1 89 ? -8.796 4.968 15.249 1.00 95.06 89 LYS A N 1
ATOM 706 C CA . LYS A 1 89 ? -7.333 5.066 15.142 1.00 95.06 89 LYS A CA 1
ATOM 707 C C . LYS A 1 89 ? -6.700 3.697 14.881 1.00 95.06 89 LYS A C 1
ATOM 709 O O . LYS A 1 89 ? -5.939 3.545 13.927 1.00 95.06 89 LYS A O 1
ATOM 714 N N . THR A 1 90 ? -7.063 2.691 15.675 1.00 94.4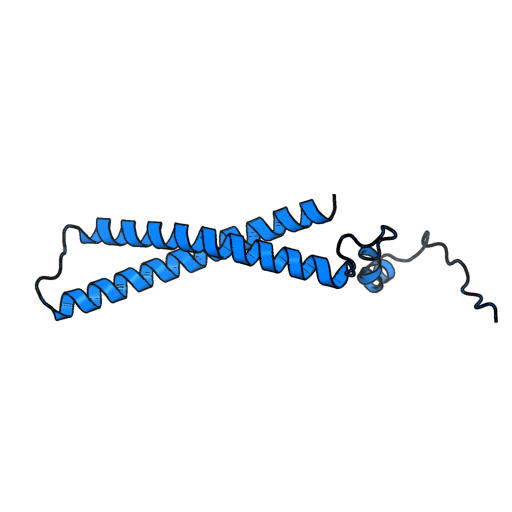4 90 THR A N 1
ATOM 715 C CA . THR A 1 90 ? -6.535 1.324 15.546 1.00 94.44 90 THR A CA 1
ATOM 716 C C . THR A 1 90 ? -6.966 0.670 14.234 1.00 94.44 90 THR A C 1
ATOM 718 O O . THR A 1 90 ? -6.141 0.053 13.558 1.00 94.44 90 THR A O 1
ATOM 721 N N . LYS A 1 91 ? -8.228 0.858 13.820 1.00 93.38 91 LYS A N 1
ATOM 722 C CA . LYS A 1 91 ? -8.732 0.389 12.519 1.00 93.38 91 LYS A CA 1
ATOM 723 C C . LYS A 1 91 ? -7.909 0.953 11.364 1.00 93.38 91 LYS A C 1
ATOM 725 O O . LYS A 1 91 ? -7.493 0.204 10.484 1.00 93.38 91 LYS A O 1
ATOM 730 N N . ASN A 1 92 ? -7.669 2.264 11.375 1.00 94.31 92 ASN A N 1
ATOM 731 C CA . ASN A 1 92 ? -6.919 2.929 10.315 1.00 94.31 92 ASN A CA 1
ATOM 732 C C . ASN A 1 92 ? -5.451 2.494 10.313 1.00 94.31 92 ASN A C 1
ATOM 734 O O . ASN A 1 92 ? -4.898 2.284 9.241 1.00 94.31 92 ASN A O 1
ATOM 738 N N . TYR A 1 93 ? -4.841 2.272 11.481 1.00 95.50 93 TYR A N 1
ATOM 739 C CA . TYR A 1 93 ? -3.468 1.769 11.557 1.00 95.50 93 TYR A CA 1
ATOM 740 C C . TYR A 1 93 ? -3.329 0.375 10.933 1.00 95.50 93 TYR A C 1
ATOM 742 O O . TYR A 1 93 ? -2.494 0.177 10.052 1.00 95.50 93 TYR A O 1
ATOM 750 N N . LYS A 1 94 ? -4.200 -0.574 11.308 1.00 94.44 94 LYS A N 1
ATOM 751 C CA . LYS A 1 94 ? -4.208 -1.920 10.707 1.00 94.44 94 LYS A CA 1
ATOM 752 C C . LYS A 1 94 ? -4.453 -1.870 9.194 1.00 94.44 94 LYS A C 1
ATOM 754 O O . LYS A 1 94 ? -3.800 -2.596 8.449 1.00 94.44 94 LYS A O 1
ATOM 759 N N . ALA A 1 95 ? -5.351 -0.996 8.738 1.00 94.75 95 ALA A N 1
ATOM 760 C CA . ALA A 1 95 ? -5.623 -0.806 7.316 1.00 94.75 95 ALA A CA 1
ATOM 761 C C . ALA A 1 95 ? -4.411 -0.243 6.552 1.00 94.75 95 ALA A C 1
ATOM 763 O O . ALA A 1 95 ? -4.084 -0.749 5.484 1.00 94.75 95 ALA A O 1
ATOM 764 N N . ILE A 1 96 ? -3.713 0.758 7.098 1.00 95.56 96 ILE A N 1
ATOM 765 C CA . ILE A 1 96 ? -2.516 1.336 6.467 1.00 95.56 96 ILE A CA 1
ATOM 766 C C . ILE A 1 96 ? -1.408 0.290 6.364 1.00 95.56 96 ILE A C 1
ATOM 768 O O . ILE A 1 96 ? -0.835 0.130 5.292 1.00 95.56 96 ILE A O 1
ATOM 772 N N . VAL A 1 97 ? -1.143 -0.462 7.436 1.00 95.25 97 VAL A N 1
ATOM 773 C CA . VAL A 1 97 ? -0.113 -1.513 7.421 1.00 95.25 97 VAL A CA 1
ATOM 774 C C . VAL A 1 97 ? -0.435 -2.564 6.355 1.00 95.25 97 VAL A C 1
ATOM 776 O O . VAL A 1 97 ? 0.414 -2.855 5.516 1.00 95.25 97 VAL A O 1
ATOM 779 N N . GLY A 1 98 ? -1.671 -3.074 6.322 1.00 93.88 98 GLY A N 1
ATOM 780 C CA . GLY A 1 98 ? -2.098 -4.033 5.296 1.00 93.88 98 GLY A CA 1
ATOM 781 C C . GLY A 1 98 ? -1.997 -3.476 3.873 1.00 93.88 98 GLY A C 1
ATOM 782 O O . GLY A 1 98 ? -1.535 -4.168 2.970 1.00 93.88 98 GLY A O 1
ATOM 783 N N . GLY A 1 99 ? -2.367 -2.209 3.675 1.00 94.25 99 GLY A N 1
ATOM 784 C CA . GLY A 1 99 ? -2.256 -1.540 2.382 1.00 94.25 99 GLY A CA 1
ATOM 785 C C . GLY A 1 99 ? -0.808 -1.349 1.920 1.00 94.25 99 GLY A C 1
ATOM 786 O O . GLY A 1 99 ? -0.499 -1.599 0.761 1.00 94.25 99 GLY A O 1
ATOM 787 N N . VAL A 1 100 ? 0.109 -0.958 2.805 1.00 95.69 100 VAL A N 1
ATOM 788 C CA . VAL A 1 100 ? 1.519 -0.758 2.430 1.00 95.69 100 VAL A CA 1
ATOM 789 C C . VAL A 1 100 ? 2.164 -2.072 1.988 1.00 95.69 100 VAL A C 1
ATOM 791 O O . VAL A 1 100 ? 2.817 -2.101 0.947 1.00 95.69 100 VAL A O 1
ATOM 794 N N . PHE A 1 101 ? 1.948 -3.168 2.722 1.00 95.12 101 PHE A N 1
ATOM 795 C CA . PHE A 1 101 ? 2.533 -4.466 2.369 1.00 95.12 101 PHE A CA 1
ATOM 796 C C . PHE A 1 101 ? 1.962 -5.039 1.065 1.00 95.12 101 PHE A C 1
ATOM 798 O O . PHE A 1 101 ? 2.732 -5.429 0.184 1.00 95.12 101 PHE A O 1
ATOM 805 N N . ASP A 1 102 ? 0.635 -5.055 0.907 1.00 94.50 102 ASP A N 1
ATOM 806 C CA . ASP A 1 102 ? 0.010 -5.573 -0.317 1.00 94.50 102 ASP A CA 1
ATOM 807 C C . ASP A 1 102 ? 0.280 -4.658 -1.525 1.00 94.50 102 ASP A C 1
ATOM 809 O O . ASP A 1 102 ? 0.516 -5.146 -2.631 1.00 94.50 102 ASP A O 1
ATOM 813 N N . GLY A 1 103 ? 0.313 -3.338 -1.317 1.00 93.31 103 GLY A N 1
ATOM 814 C CA . GLY A 1 103 ? 0.689 -2.348 -2.327 1.00 93.31 103 GLY A CA 1
ATOM 815 C C . GLY A 1 103 ? 2.124 -2.526 -2.805 1.00 93.31 103 GLY A C 1
ATOM 816 O O . GLY A 1 103 ? 2.363 -2.581 -4.008 1.00 93.31 103 GLY A O 1
ATOM 817 N N . PHE A 1 104 ? 3.081 -2.691 -1.891 1.00 94.69 104 PHE A N 1
ATOM 818 C CA . PHE A 1 104 ? 4.476 -2.914 -2.265 1.00 94.69 104 PHE A CA 1
ATOM 819 C C . PHE A 1 104 ? 4.657 -4.237 -3.018 1.00 94.69 104 PHE A C 1
ATOM 821 O O . PHE A 1 104 ? 5.312 -4.266 -4.057 1.00 94.69 104 PHE A O 1
ATOM 828 N N . ARG A 1 105 ? 4.016 -5.316 -2.551 1.00 93.44 105 ARG A N 1
ATOM 829 C CA . ARG A 1 105 ? 4.052 -6.632 -3.207 1.00 93.44 105 ARG A CA 1
ATOM 830 C C . ARG A 1 105 ? 3.515 -6.588 -4.639 1.00 93.44 105 ARG A C 1
ATOM 832 O O . ARG A 1 105 ? 4.114 -7.179 -5.538 1.00 93.44 105 ARG A O 1
ATOM 839 N N . LEU A 1 106 ? 2.378 -5.927 -4.856 1.00 93.12 106 LEU A N 1
ATOM 840 C CA . LEU A 1 106 ? 1.791 -5.804 -6.192 1.00 93.12 106 LEU A CA 1
ATOM 841 C C . LEU A 1 106 ? 2.552 -4.806 -7.068 1.00 93.12 106 LEU A C 1
ATOM 843 O O . LEU A 1 106 ? 2.752 -5.081 -8.246 1.00 93.12 106 LEU A O 1
ATOM 847 N N . GLY A 1 107 ? 3.037 -3.701 -6.499 1.00 91.06 107 GLY A N 1
ATOM 848 C CA . GLY A 1 107 ? 3.871 -2.723 -7.195 1.00 91.06 107 GLY A CA 1
ATOM 849 C C . GLY A 1 107 ? 5.139 -3.345 -7.778 1.00 91.06 107 GLY A C 1
ATOM 850 O O . GLY A 1 107 ? 5.397 -3.187 -8.968 1.00 91.06 107 GLY A O 1
ATOM 851 N N . THR A 1 108 ? 5.904 -4.103 -6.985 1.00 90.75 108 THR A N 1
ATOM 852 C CA . THR A 1 108 ? 7.128 -4.769 -7.472 1.00 90.75 108 THR A CA 1
ATOM 853 C C . THR A 1 108 ? 6.831 -5.845 -8.514 1.00 90.75 108 THR A C 1
ATOM 855 O O . THR A 1 108 ? 7.563 -5.966 -9.494 1.00 90.75 108 THR A O 1
ATOM 858 N N . SER A 1 109 ? 5.726 -6.579 -8.351 1.00 88.56 109 SER A N 1
ATOM 859 C CA . SER A 1 109 ? 5.291 -7.583 -9.328 1.00 88.56 109 SER A CA 1
ATOM 860 C C . SER A 1 109 ? 4.944 -6.944 -10.679 1.00 88.56 109 SER A C 1
ATOM 862 O O . SER A 1 109 ? 5.363 -7.448 -11.717 1.00 88.56 109 SER A O 1
ATOM 864 N N . LEU A 1 110 ? 4.220 -5.815 -10.683 1.00 87.38 110 LEU A N 1
ATOM 865 C CA . LEU A 1 110 ? 3.856 -5.107 -11.917 1.00 87.38 110 LEU A CA 1
ATOM 866 C C . LEU A 1 110 ? 5.066 -4.523 -12.651 1.00 87.38 110 LEU A C 1
ATOM 868 O O . LEU A 1 110 ? 5.080 -4.555 -13.878 1.00 87.38 110 LEU A O 1
ATOM 872 N N . VAL A 1 111 ? 6.071 -4.012 -11.933 1.00 87.75 111 VAL A N 1
ATOM 873 C CA . VAL A 1 111 ? 7.311 -3.514 -12.556 1.00 87.75 111 VAL A CA 1
ATOM 874 C C . VAL A 1 111 ? 8.004 -4.625 -13.341 1.00 87.75 111 VAL A C 1
ATOM 876 O O . VAL A 1 111 ? 8.383 -4.400 -14.486 1.00 87.75 111 VAL A O 1
ATOM 879 N N . GLY A 1 112 ? 8.094 -5.831 -12.770 1.00 82.94 112 GLY A N 1
ATOM 880 C CA . GLY A 1 112 ? 8.688 -6.982 -13.455 1.00 82.94 112 GLY A CA 1
ATOM 881 C C . GLY A 1 112 ? 7.959 -7.359 -14.750 1.00 82.94 112 GLY A C 1
ATOM 882 O O . GLY A 1 112 ? 8.603 -7.656 -15.749 1.00 82.94 112 GLY A O 1
ATOM 883 N N . PHE A 1 113 ? 6.624 -7.293 -14.775 1.00 76.56 113 PHE A N 1
ATOM 884 C CA . PHE A 1 113 ? 5.856 -7.542 -16.003 1.00 76.56 113 PHE A CA 1
ATOM 885 C C . PHE A 1 113 ? 5.963 -6.402 -17.025 1.00 76.56 113 PHE A C 1
ATOM 887 O O . PHE A 1 113 ? 5.990 -6.658 -18.228 1.00 76.56 113 PHE A O 1
ATOM 894 N N . ALA A 1 114 ? 6.004 -5.151 -16.562 1.00 77.81 114 ALA A N 1
ATOM 895 C CA . ALA A 1 114 ? 6.091 -3.984 -17.434 1.00 77.81 114 ALA A CA 1
ATOM 896 C C . ALA A 1 114 ? 7.438 -3.905 -18.165 1.00 77.81 114 ALA A C 1
ATOM 898 O O . ALA A 1 114 ? 7.459 -3.539 -19.336 1.00 77.81 114 ALA A O 1
ATOM 899 N N . ASP A 1 115 ? 8.533 -4.278 -17.500 1.00 71.75 115 ASP A N 1
ATOM 900 C CA . ASP A 1 115 ? 9.872 -4.312 -18.095 1.00 71.75 115 ASP A CA 1
ATOM 901 C C . ASP A 1 115 ? 9.937 -5.299 -19.273 1.00 71.75 115 ASP A C 1
ATOM 903 O O . ASP A 1 115 ? 10.293 -4.923 -20.388 1.00 71.75 115 ASP A O 1
ATOM 907 N N . VAL A 1 116 ? 9.420 -6.520 -19.080 1.00 71.69 116 VAL A N 1
ATOM 908 C CA . VAL A 1 116 ? 9.320 -7.536 -20.145 1.00 71.69 116 VAL A CA 1
ATOM 909 C C . VAL A 1 116 ? 8.506 -7.030 -21.341 1.00 71.69 116 VAL A C 1
ATOM 911 O O . VAL A 1 116 ? 8.883 -7.264 -22.483 1.00 71.69 116 VAL A O 1
ATOM 914 N N . GLY A 1 117 ? 7.409 -6.307 -21.104 1.00 64.69 117 GLY A N 1
ATOM 915 C CA . GLY A 1 117 ? 6.573 -5.758 -22.177 1.00 64.69 117 GLY A CA 1
ATOM 916 C C . GLY A 1 117 ? 7.173 -4.559 -22.922 1.00 64.69 117 GLY A C 1
ATOM 917 O O . GLY A 1 117 ? 6.669 -4.206 -23.983 1.00 64.69 117 GLY A O 1
ATOM 918 N N . VAL A 1 118 ? 8.209 -3.909 -22.381 1.00 65.75 118 VAL A N 1
ATOM 919 C CA . VAL A 1 118 ? 8.925 -2.805 -23.049 1.00 65.75 118 VAL A CA 1
ATOM 920 C C . VAL A 1 118 ? 10.062 -3.327 -23.932 1.00 65.75 118 VAL A C 1
ATOM 922 O O . VAL A 1 118 ? 10.424 -2.657 -24.899 1.00 65.75 118 VAL A O 1
ATOM 925 N N . THR A 1 119 ? 10.617 -4.497 -23.611 1.00 60.50 119 THR A N 1
ATOM 926 C CA . THR A 1 119 ? 11.732 -5.115 -24.348 1.00 60.50 119 THR A CA 1
ATOM 927 C C . THR A 1 119 ? 11.289 -5.967 -25.549 1.00 60.50 119 THR A C 1
ATOM 929 O O . THR A 1 119 ? 12.110 -6.207 -26.433 1.00 60.50 119 THR A O 1
ATOM 932 N N . VAL A 1 120 ? 10.027 -6.416 -25.601 1.00 50.53 120 VAL A N 1
ATOM 933 C CA . VAL A 1 120 ? 9.438 -7.196 -26.719 1.00 50.53 120 VAL A CA 1
ATOM 934 C C . VAL A 1 120 ? 8.786 -6.278 -27.750 1.00 50.53 120 VAL A C 1
ATOM 936 O O . VAL A 1 120 ? 8.974 -6.541 -28.958 1.00 50.53 120 VAL A O 1
#

Radius of gyration: 25.43 Å; chains: 1; bounding box: 58×27×67 Å

Sequence (120 aa):
MADTHPERSWGEEPGLVKVLHWYKLFESTTPPRLGMDIEKRLPLTALTAFSVGLGVGANHGARKAAYQFRAENAHRFPTTSTGWFQYHKTKNYKAIVGGVFDGFRLGTSLVGFADVGVTV